Protein AF-A0A2G5IEW0-F1 (afdb_monomer_lite)

Secondary structure (DSSP, 8-state):
--SGGGSBHHHHHHHHHHHHHTT---------TTSPPPP---SS-TTTTTSBHHHHHHH-S------EE-SS-HHHHHHHHHHHSTT--EE-HHHH--HHHHHHHHHHHHHHHHHT----TT-S-----SS--TT-----

pLDDT: mean 81.23, std 11.0, range [36.91, 96.0]

Organism: Cercospora beticola (NCBI:txid122368)

InterPro domains:
  IPR027417 P-loop containing nucleoside triphosphate hydrolase [G3DSA:3.40.50.300] (1-70)
  IPR027417 P-loop containing nucleoside triphosphate hydrolase [G3DSA:3.40.50.300] (71-133)
  IPR027417 P-loop containing nucleoside triphosphate hydrolase [SSF52540] (3-101)
  IPR041679 DNA2/NAM7 helicase-like, C-terminal [PF13087] (53-106)
  IPR045055 DNA2/NAM7-like helicase [PTHR10887] (3-95)

Foldseek 3Di:
DEQCQQAWVVVVVPVVVVCVVDVNPDDDDYHDVLDDHHDDDDPDDPCPPPGGVVVVVVVDPDDDDDQEDADEAPVVVVVCCVPRVVVSHHYDPNRPDVPVQVVQLVVQVVVCVVVVHDDDSSDNDDDDDPDDDPPDDDDD

Radius of gyration: 22.96 Å; chains: 1; bounding box: 34×38×61 Å

Structure (mmCIF, N/CA/C/O backbone):
data_AF-A0A2G5IEW0-F1
#
_entry.id   AF-A0A2G5IEW0-F1
#
loop_
_atom_site.group_PDB
_atom_site.id
_atom_site.type_symbol
_atom_site.label_atom_id
_atom_site.label_alt_id
_atom_site.label_comp_id
_atom_site.label_asym_id
_atom_site.label_entity_id
_atom_site.label_seq_id
_atom_site.pdbx_PDB_ins_code
_atom_sit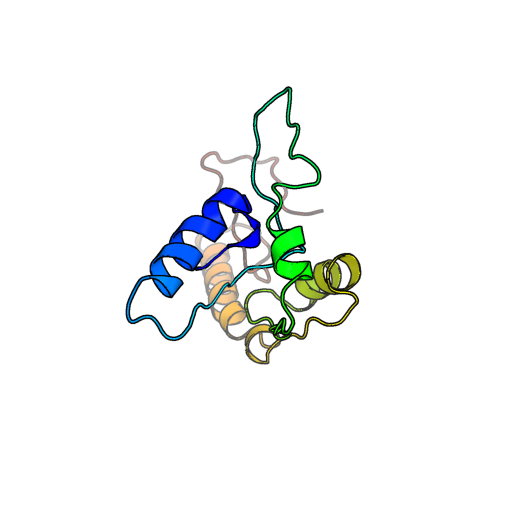e.Cartn_x
_atom_site.Cartn_y
_atom_site.Cartn_z
_atom_site.occupancy
_atom_site.B_iso_or_equiv
_atom_site.auth_seq_id
_atom_site.auth_comp_id
_atom_site.auth_asym_id
_atom_site.auth_atom_id
_atom_site.pdbx_PDB_model_num
ATOM 1 N N . MET A 1 1 ? 10.419 -8.709 -7.873 1.00 82.12 1 MET A N 1
ATOM 2 C CA . MET A 1 1 ? 10.863 -7.458 -7.218 1.00 82.12 1 MET A CA 1
ATOM 3 C C . MET A 1 1 ? 9.702 -6.938 -6.386 1.00 82.12 1 MET A C 1
ATOM 5 O O . MET A 1 1 ? 8.590 -6.976 -6.895 1.00 82.12 1 MET A O 1
ATOM 9 N N . ALA A 1 2 ? 9.928 -6.537 -5.133 1.00 84.50 2 ALA A N 1
ATOM 10 C CA . ALA A 1 2 ? 8.899 -5.994 -4.234 1.00 84.50 2 ALA A CA 1
ATOM 11 C C . ALA A 1 2 ? 9.138 -4.497 -3.992 1.00 84.50 2 ALA A C 1
ATOM 13 O O . ALA A 1 2 ? 10.262 -4.041 -4.184 1.00 84.50 2 ALA A O 1
ATOM 14 N N . GLU A 1 3 ? 8.093 -3.752 -3.621 1.00 86.19 3 GLU A N 1
ATOM 15 C CA . GLU A 1 3 ? 8.138 -2.290 -3.416 1.00 86.19 3 GLU A CA 1
ATOM 16 C C . GLU A 1 3 ? 8.720 -1.513 -4.610 1.00 86.19 3 GLU A C 1
ATOM 18 O O . GLU A 1 3 ? 9.414 -0.508 -4.472 1.00 86.19 3 GLU A O 1
ATOM 23 N N . SER A 1 4 ? 8.448 -1.987 -5.829 1.00 85.25 4 SER A N 1
ATOM 24 C CA . SER A 1 4 ? 9.114 -1.477 -7.033 1.00 85.25 4 SER A CA 1
ATOM 25 C C . SER A 1 4 ? 8.710 -0.039 -7.379 1.00 85.25 4 SER A C 1
ATOM 27 O O . SER A 1 4 ? 9.467 0.636 -8.065 1.00 85.25 4 SER A O 1
ATOM 29 N N . SER A 1 5 ? 7.572 0.463 -6.880 1.00 82.81 5 SER A N 1
ATOM 30 C CA . SER A 1 5 ? 7.166 1.872 -7.031 1.00 82.81 5 SER A CA 1
ATOM 31 C C . SER A 1 5 ? 8.133 2.855 -6.360 1.00 82.81 5 SER A C 1
ATOM 33 O O . SER A 1 5 ? 8.251 3.993 -6.803 1.00 82.81 5 SER A O 1
ATOM 35 N N . GLN A 1 6 ? 8.896 2.403 -5.361 1.00 86.88 6 GLN A N 1
ATOM 36 C CA . GLN A 1 6 ? 9.928 3.201 -4.693 1.00 86.88 6 GLN A CA 1
ATOM 37 C C . GLN A 1 6 ? 11.293 3.134 -5.404 1.00 86.88 6 GLN A C 1
ATOM 39 O O . GLN A 1 6 ? 12.279 3.700 -4.930 1.00 86.88 6 GLN A O 1
ATOM 44 N N . MET A 1 7 ? 11.393 2.430 -6.535 1.00 87.06 7 MET A N 1
ATOM 45 C CA . MET A 1 7 ? 12.623 2.324 -7.318 1.00 87.06 7 MET A CA 1
ATOM 46 C C . MET A 1 7 ? 12.624 3.320 -8.475 1.00 87.06 7 MET A C 1
ATOM 48 O O . MET A 1 7 ? 11.590 3.618 -9.062 1.00 87.06 7 MET A O 1
ATOM 52 N N . THR A 1 8 ? 13.801 3.814 -8.856 1.00 86.38 8 THR A N 1
ATOM 53 C CA . THR A 1 8 ? 13.932 4.493 -10.148 1.00 86.38 8 THR A CA 1
ATOM 54 C C . THR A 1 8 ? 13.830 3.468 -11.271 1.00 86.38 8 THR A C 1
ATOM 56 O O . THR A 1 8 ? 14.255 2.318 -11.123 1.00 86.38 8 THR A O 1
ATOM 59 N N . GLU A 1 9 ? 13.319 3.886 -12.425 1.00 84.88 9 GLU A N 1
ATOM 60 C CA . GLU A 1 9 ? 13.177 3.005 -13.582 1.00 84.88 9 GLU A CA 1
ATOM 61 C C . GLU A 1 9 ? 14.522 2.394 -13.999 1.00 84.88 9 GLU A C 1
ATOM 63 O O . GLU A 1 9 ? 14.619 1.188 -14.211 1.00 84.88 9 GLU A O 1
ATOM 68 N N . ALA A 1 10 ? 15.592 3.195 -14.009 1.00 83.00 10 ALA A N 1
ATOM 69 C CA . ALA A 1 10 ? 16.942 2.716 -14.307 1.00 83.00 10 ALA A CA 1
ATOM 70 C C . ALA A 1 10 ? 17.373 1.559 -13.386 1.00 83.00 10 ALA A C 1
ATOM 72 O O . ALA A 1 10 ? 18.028 0.614 -13.826 1.00 83.00 10 ALA A O 1
ATOM 73 N N . ARG A 1 11 ? 16.968 1.594 -12.109 1.00 85.38 11 ARG A N 1
ATOM 74 C CA . ARG A 1 11 ? 17.260 0.531 -11.140 1.00 85.38 11 ARG A CA 1
ATOM 75 C C . ARG A 1 11 ? 16.379 -0.702 -11.355 1.00 85.38 11 ARG A C 1
ATOM 77 O O . ARG A 1 11 ? 16.828 -1.812 -11.084 1.00 85.38 11 ARG A O 1
ATOM 84 N N . ALA A 1 12 ? 15.156 -0.521 -11.851 1.00 84.44 12 ALA A N 1
ATOM 85 C CA . ALA A 1 12 ? 14.255 -1.616 -12.201 1.00 84.44 12 ALA A CA 1
ATOM 86 C C . ALA A 1 12 ? 14.677 -2.352 -13.488 1.00 84.44 12 ALA A C 1
ATOM 88 O O . ALA A 1 12 ? 14.490 -3.561 -13.586 1.00 84.44 12 ALA A O 1
ATOM 89 N N . VAL A 1 13 ? 15.302 -1.653 -14.443 1.00 86.06 13 VAL A N 1
ATOM 90 C CA . VAL A 1 13 ? 15.752 -2.225 -15.727 1.00 86.06 13 VAL A CA 1
ATOM 91 C C . VAL A 1 13 ? 16.868 -3.257 -15.557 1.00 86.06 13 VAL A C 1
ATOM 93 O O . VAL A 1 13 ? 16.864 -4.268 -16.253 1.00 86.06 13 VAL A O 1
ATOM 96 N N . HIS A 1 14 ? 17.803 -3.056 -14.626 1.00 85.69 14 HIS A N 1
ATOM 97 C CA . HIS A 1 14 ? 18.945 -3.960 -14.445 1.00 85.69 14 HIS A CA 1
ATOM 98 C C . HIS A 1 14 ? 18.548 -5.449 -14.280 1.00 85.69 14 HIS A C 1
ATOM 100 O O . HIS A 1 14 ? 19.001 -6.274 -15.075 1.00 85.69 14 HIS A O 1
ATOM 106 N N . PRO A 1 15 ? 17.664 -5.827 -13.338 1.00 85.69 15 PRO A N 1
ATOM 107 C CA . PRO A 1 15 ? 17.207 -7.213 -13.218 1.00 85.69 15 PRO A CA 1
ATOM 108 C C . PRO A 1 15 ? 16.316 -7.685 -14.375 1.00 85.69 15 PRO A C 1
ATOM 110 O O . PRO A 1 15 ? 16.278 -8.883 -14.636 1.00 85.69 15 PRO A O 1
ATOM 113 N N . ILE A 1 16 ? 15.632 -6.786 -15.094 1.00 86.00 16 ILE A N 1
ATOM 114 C CA . ILE A 1 16 ? 14.869 -7.145 -16.304 1.00 86.00 16 ILE A CA 1
ATOM 115 C C . ILE A 1 16 ? 15.826 -7.574 -17.424 1.00 86.00 16 ILE A C 1
ATOM 117 O O . ILE A 1 16 ? 15.610 -8.603 -18.059 1.00 86.00 16 ILE A O 1
ATOM 121 N N . VAL A 1 17 ? 16.909 -6.821 -17.637 1.00 88.25 17 VAL A N 1
ATOM 122 C CA . VAL A 1 17 ? 17.937 -7.148 -18.638 1.00 88.25 17 VAL A CA 1
ATOM 123 C C . VAL A 1 17 ? 18.650 -8.449 -18.279 1.00 88.25 17 VAL A C 1
ATOM 125 O O . VAL A 1 17 ? 18.820 -9.305 -19.142 1.00 88.25 17 VAL A O 1
ATOM 128 N N . LEU A 1 18 ? 19.005 -8.643 -17.004 1.00 86.31 18 LEU A N 1
ATOM 129 C CA . LEU A 1 18 ? 19.586 -9.906 -16.540 1.00 86.31 18 LEU A CA 1
ATOM 130 C C . LEU A 1 18 ? 18.635 -11.090 -16.748 1.00 86.31 18 LEU A C 1
ATOM 132 O O . LEU A 1 18 ? 19.076 -12.170 -17.136 1.00 86.31 18 LEU A O 1
ATOM 136 N N . ALA A 1 19 ? 17.332 -10.901 -16.525 1.00 86.00 19 ALA A N 1
ATOM 137 C CA . ALA A 1 19 ? 16.344 -11.934 -16.808 1.00 86.00 19 ALA A CA 1
ATOM 138 C C . ALA A 1 19 ? 16.298 -12.276 -18.304 1.00 86.00 19 ALA A C 1
ATOM 140 O O . ALA A 1 19 ? 16.364 -13.449 -18.650 1.00 86.00 19 ALA A O 1
ATOM 141 N N . ALA A 1 20 ? 16.305 -11.269 -19.182 1.00 85.25 20 ALA A N 1
ATOM 142 C CA . ALA A 1 20 ? 16.318 -11.465 -20.633 1.00 85.25 20 ALA A CA 1
ATOM 143 C C . ALA A 1 20 ? 17.594 -12.157 -21.159 1.00 85.25 20 ALA A C 1
ATOM 145 O O . ALA A 1 20 ? 17.558 -12.803 -22.202 1.00 85.25 20 ALA A O 1
ATOM 146 N N . GLN A 1 21 ? 18.720 -12.017 -20.454 1.00 88.44 21 GLN A N 1
ATOM 147 C CA . GLN A 1 21 ? 20.005 -12.637 -20.805 1.00 88.44 21 GLN A CA 1
ATOM 148 C C . GLN A 1 21 ? 20.226 -14.014 -20.154 1.00 88.44 21 GLN A C 1
ATOM 150 O O . GLN A 1 21 ? 21.211 -14.686 -20.457 1.00 88.44 21 GLN A O 1
ATOM 155 N N . SER A 1 22 ? 19.346 -14.440 -19.248 1.00 82.75 22 SER A N 1
ATOM 156 C CA . SER A 1 22 ? 19.450 -15.706 -18.515 1.00 82.75 22 SER A CA 1
ATOM 157 C C . SER A 1 22 ? 18.304 -16.657 -18.880 1.00 82.75 22 SER A C 1
ATOM 159 O O . SER A 1 22 ? 17.476 -16.358 -19.732 1.00 82.75 22 SER A O 1
ATOM 161 N N . ARG A 1 23 ? 18.237 -17.832 -18.238 1.00 83.50 23 ARG A N 1
ATOM 162 C CA . ARG A 1 23 ? 17.116 -18.786 -18.383 1.00 83.50 23 ARG A CA 1
ATOM 163 C C . ARG A 1 23 ? 15.882 -18.394 -17.548 1.00 83.50 23 ARG A C 1
ATOM 165 O O . ARG A 1 23 ? 15.152 -19.267 -17.087 1.00 83.50 23 ARG A O 1
ATOM 172 N N . LEU A 1 24 ? 15.693 -17.108 -17.249 1.00 83.94 24 LEU A N 1
ATOM 173 C CA . LEU A 1 24 ? 14.539 -16.639 -16.484 1.00 83.94 24 LEU A CA 1
ATOM 174 C C . LEU A 1 24 ? 13.375 -16.347 -17.430 1.00 83.94 24 LEU A C 1
ATOM 176 O O . LEU A 1 24 ? 13.363 -15.338 -18.124 1.00 83.94 24 LEU A O 1
ATOM 180 N N . ASP A 1 25 ? 12.354 -17.198 -17.390 1.00 83.31 25 ASP A N 1
ATOM 181 C CA . ASP A 1 25 ? 11.209 -17.083 -18.301 1.00 83.31 25 ASP A CA 1
ATOM 182 C C . ASP A 1 25 ? 10.195 -16.006 -17.881 1.00 83.31 25 ASP A C 1
ATOM 184 O O . ASP A 1 25 ? 9.322 -15.621 -18.661 1.00 83.31 25 ASP A O 1
ATOM 188 N N . ARG A 1 26 ? 10.234 -15.557 -16.617 1.00 84.62 26 ARG A N 1
ATOM 189 C CA . ARG A 1 26 ? 9.218 -14.664 -16.038 1.00 84.62 26 ARG A CA 1
ATOM 190 C C . ARG A 1 26 ? 9.811 -13.663 -15.052 1.00 84.62 26 ARG A C 1
ATOM 192 O O . ARG A 1 26 ? 10.569 -14.030 -14.158 1.00 84.62 26 ARG A O 1
ATOM 199 N N . VAL A 1 27 ? 9.368 -12.410 -15.160 1.00 85.00 27 VAL A N 1
ATOM 200 C CA . VAL A 1 27 ? 9.690 -11.323 -14.224 1.00 85.00 27 VAL A CA 1
ATOM 201 C C . VAL A 1 27 ? 8.403 -10.814 -13.587 1.00 85.00 27 VAL A C 1
ATOM 203 O O . VAL A 1 27 ? 7.459 -10.454 -14.287 1.00 85.00 27 VAL A O 1
ATOM 206 N N . LEU A 1 28 ? 8.374 -10.768 -12.253 1.00 87.56 28 LEU A N 1
ATOM 207 C CA . LEU A 1 28 ? 7.272 -10.186 -11.490 1.00 87.56 28 LEU A CA 1
ATOM 208 C C . LEU A 1 28 ? 7.722 -8.886 -10.820 1.00 87.56 28 LEU A C 1
ATOM 210 O O . LEU A 1 28 ? 8.669 -8.873 -10.023 1.00 87.56 28 LEU A O 1
ATOM 214 N N . ILE A 1 29 ? 7.010 -7.807 -11.127 1.00 87.50 29 ILE A N 1
ATOM 215 C CA . ILE A 1 29 ? 7.189 -6.479 -10.543 1.00 87.50 29 ILE A CA 1
ATOM 216 C C . ILE A 1 29 ? 5.997 -6.231 -9.623 1.00 87.50 29 ILE A C 1
ATOM 218 O O . ILE A 1 29 ? 4.856 -6.210 -10.076 1.00 87.50 29 ILE A O 1
ATOM 222 N N . ILE A 1 30 ? 6.268 -6.078 -8.330 1.00 90.38 30 ILE A N 1
ATOM 223 C CA . ILE A 1 30 ? 5.263 -5.839 -7.296 1.00 90.38 30 ILE A CA 1
ATOM 224 C C . ILE A 1 30 ? 5.529 -4.458 -6.711 1.00 90.38 30 ILE A C 1
ATOM 226 O O . ILE A 1 30 ? 6.661 -4.143 -6.337 1.00 90.38 30 ILE A O 1
ATOM 230 N N . GLY A 1 31 ? 4.488 -3.644 -6.626 1.00 89.25 31 GLY A N 1
ATOM 231 C CA . GLY A 1 31 ? 4.523 -2.319 -6.028 1.00 89.25 31 GLY A CA 1
ATOM 232 C C . GLY A 1 31 ? 3.175 -1.635 -6.182 1.00 89.25 31 GLY A C 1
ATOM 233 O O . GLY A 1 31 ? 2.271 -2.161 -6.836 1.00 89.25 31 GLY A O 1
ATOM 234 N N . ASP A 1 32 ? 3.068 -0.452 -5.597 1.00 90.31 32 ASP A N 1
ATOM 235 C CA . ASP A 1 32 ? 1.869 0.368 -5.665 1.00 90.31 32 ASP A CA 1
ATOM 236 C C . ASP A 1 32 ? 2.216 1.758 -6.219 1.00 90.31 32 ASP A C 1
ATOM 238 O O . ASP A 1 32 ? 2.861 2.546 -5.521 1.00 90.31 32 ASP A O 1
ATOM 242 N N . PRO A 1 33 ? 1.804 2.082 -7.460 1.00 84.75 33 PRO A N 1
ATOM 243 C CA . PRO A 1 33 ? 2.037 3.393 -8.067 1.00 84.75 33 PRO A CA 1
ATOM 244 C C . PRO A 1 33 ? 1.387 4.556 -7.311 1.00 84.75 33 PRO A C 1
ATOM 246 O O . PRO A 1 33 ? 1.681 5.709 -7.606 1.00 84.75 33 PRO A O 1
ATOM 249 N N . LYS A 1 34 ? 0.444 4.278 -6.402 1.00 86.69 34 LYS A N 1
ATOM 250 C CA . LYS A 1 34 ? -0.233 5.290 -5.586 1.00 86.69 34 LYS A CA 1
ATOM 251 C C . LYS A 1 34 ? 0.485 5.582 -4.264 1.00 86.69 34 LYS A C 1
ATOM 253 O O . LYS A 1 34 ? 0.066 6.493 -3.553 1.00 86.69 34 LYS A O 1
ATOM 258 N N . GLN A 1 35 ? 1.532 4.825 -3.929 1.00 87.44 35 GLN A N 1
ATOM 259 C CA . GLN A 1 35 ? 2.353 5.031 -2.733 1.00 87.44 35 GLN A CA 1
ATOM 260 C C . GLN A 1 35 ? 3.577 5.909 -3.026 1.00 87.44 35 GLN A C 1
ATOM 262 O O . GLN A 1 35 ? 3.636 6.596 -4.045 1.00 87.44 35 GLN A O 1
ATOM 267 N N . LEU A 1 36 ? 4.530 5.946 -2.090 1.00 85.69 36 LEU A N 1
ATOM 268 C CA . LEU A 1 36 ? 5.718 6.784 -2.192 1.00 85.69 36 LEU A CA 1
ATOM 269 C C . LEU A 1 36 ? 6.502 6.474 -3.480 1.00 85.69 36 LEU A C 1
ATOM 271 O O . LEU A 1 36 ? 6.813 5.306 -3.732 1.00 85.69 36 LEU A O 1
ATOM 275 N N . PRO A 1 37 ? 6.853 7.502 -4.271 1.00 81.31 37 PRO A N 1
ATOM 276 C CA . PRO A 1 37 ? 7.740 7.335 -5.410 1.00 81.31 37 PRO A CA 1
ATOM 277 C C . PRO A 1 37 ? 9.190 7.173 -4.941 1.00 81.31 37 PRO A C 1
ATOM 279 O O . PRO A 1 37 ? 9.530 7.384 -3.773 1.00 81.31 37 PRO A O 1
ATOM 282 N N . ALA A 1 38 ? 10.079 6.856 -5.879 1.00 82.44 38 ALA A N 1
ATOM 283 C CA . ALA A 1 38 ? 11.510 6.810 -5.613 1.00 82.44 38 ALA A CA 1
ATOM 284 C C . ALA A 1 38 ? 12.056 8.147 -5.085 1.00 82.44 38 ALA A C 1
ATOM 286 O O . ALA A 1 38 ? 11.830 9.209 -5.671 1.00 82.44 38 ALA A O 1
ATOM 287 N N . ALA A 1 39 ? 12.844 8.087 -4.010 1.00 82.31 39 ALA A N 1
ATOM 288 C CA . ALA A 1 39 ? 13.542 9.251 -3.481 1.00 82.31 39 ALA A CA 1
ATOM 289 C C . ALA A 1 39 ? 14.714 9.637 -4.403 1.00 82.31 39 ALA A C 1
ATOM 291 O O . ALA A 1 39 ? 15.663 8.869 -4.573 1.00 82.31 39 ALA A O 1
ATOM 292 N N . ILE A 1 40 ? 14.659 10.833 -4.997 1.00 75.31 40 ILE A N 1
ATOM 293 C CA . ILE A 1 40 ? 15.711 11.365 -5.873 1.00 75.31 40 ILE A CA 1
ATOM 294 C C . ILE A 1 40 ? 16.214 12.688 -5.292 1.00 75.31 40 ILE A C 1
ATOM 296 O O . ILE A 1 40 ? 15.481 13.670 -5.253 1.00 75.31 40 ILE A O 1
ATOM 300 N N . PHE A 1 41 ? 17.479 12.723 -4.870 1.00 77.44 41 PHE A N 1
ATOM 301 C CA . PHE A 1 41 ? 18.077 13.865 -4.158 1.00 77.44 41 PHE A CA 1
ATOM 302 C C . PHE A 1 41 ? 18.879 14.831 -5.056 1.00 77.44 41 PHE A C 1
ATOM 304 O O . PHE A 1 41 ? 19.596 15.692 -4.557 1.00 77.44 41 PHE A O 1
ATOM 311 N N . SER A 1 42 ? 18.796 14.698 -6.385 1.00 74.94 42 SER A N 1
ATOM 312 C CA . SER A 1 42 ? 19.552 15.548 -7.320 1.00 74.94 42 SER A CA 1
ATOM 313 C C . SER A 1 42 ? 18.827 16.863 -7.632 1.00 74.94 42 SER A C 1
ATOM 315 O O . SER A 1 42 ? 17.686 16.847 -8.090 1.00 74.94 42 SER A O 1
ATOM 317 N N . LEU A 1 43 ? 19.530 17.993 -7.471 1.00 66.94 43 LEU A N 1
ATOM 318 C CA . LEU A 1 43 ? 19.049 19.354 -7.775 1.00 66.94 43 LEU A CA 1
ATOM 319 C C . LEU A 1 43 ? 18.827 19.607 -9.277 1.00 66.94 43 LEU A C 1
ATOM 321 O O . LEU A 1 43 ? 17.993 20.424 -9.656 1.00 66.94 43 LEU A O 1
ATOM 325 N N . ARG A 1 44 ? 19.566 18.905 -10.144 1.00 66.50 44 ARG A N 1
ATOM 326 C CA . ARG A 1 44 ? 19.363 18.892 -11.600 1.00 66.50 44 ARG A CA 1
ATOM 327 C C . ARG A 1 44 ? 18.942 17.493 -11.997 1.00 66.50 44 ARG A C 1
ATOM 329 O O . ARG A 1 44 ? 19.771 16.653 -12.344 1.00 66.50 44 ARG A O 1
ATOM 336 N N . ASN A 1 45 ? 17.648 17.230 -11.915 1.00 62.03 45 ASN A N 1
ATOM 337 C CA . ASN A 1 45 ? 17.115 15.961 -12.364 1.00 62.03 45 ASN A CA 1
ATOM 338 C C . ASN A 1 45 ? 16.474 16.125 -13.747 1.00 62.03 45 ASN A C 1
ATOM 340 O O . ASN A 1 45 ? 15.303 16.453 -13.881 1.00 62.03 45 ASN A O 1
ATOM 344 N N . ILE A 1 46 ? 17.271 15.862 -14.783 1.00 58.28 46 ILE A N 1
ATOM 345 C CA . ILE A 1 46 ? 16.829 15.777 -16.188 1.00 58.28 46 ILE A CA 1
ATOM 346 C C . ILE A 1 46 ? 15.834 14.620 -16.417 1.00 58.28 46 ILE A C 1
ATOM 348 O O . ILE A 1 46 ? 15.216 14.528 -17.473 1.00 58.28 46 ILE A O 1
ATOM 352 N N . PHE A 1 47 ? 15.666 13.745 -15.421 1.00 55.91 47 PHE A N 1
ATOM 353 C CA . PHE A 1 47 ? 14.822 12.556 -15.453 1.00 55.91 47 PHE A CA 1
ATOM 354 C C . PHE A 1 47 ? 13.614 12.645 -14.504 1.00 55.91 47 PHE A C 1
ATOM 356 O O . PHE A 1 47 ? 13.015 11.612 -14.214 1.00 55.91 47 PHE A O 1
ATOM 363 N N . THR A 1 48 ? 13.216 13.827 -14.008 1.00 60.53 48 THR A N 1
ATOM 364 C CA . THR A 1 48 ? 12.002 13.960 -13.163 1.00 60.53 48 THR A CA 1
ATOM 365 C C . THR A 1 48 ? 10.743 13.407 -13.832 1.00 60.53 48 THR A C 1
ATOM 367 O O . THR A 1 48 ? 9.866 12.883 -13.144 1.00 60.53 48 THR A O 1
ATOM 370 N N . GLU A 1 49 ? 10.683 13.487 -15.160 1.00 56.81 49 GLU A N 1
ATOM 371 C CA . GLU A 1 49 ? 9.603 12.946 -15.991 1.00 56.81 49 GLU A CA 1
ATOM 372 C C . GLU A 1 49 ? 9.906 11.516 -16.497 1.00 56.81 49 GLU A C 1
ATOM 374 O O . GLU A 1 49 ? 8.994 10.715 -16.676 1.00 56.81 49 GLU A O 1
ATOM 379 N N . TYR A 1 50 ? 11.186 11.159 -16.683 1.00 57.47 50 TYR A N 1
ATOM 380 C CA . TYR A 1 50 ? 11.607 9.962 -17.439 1.00 57.47 50 TYR A CA 1
ATOM 381 C C . TYR A 1 50 ? 12.263 8.839 -16.615 1.00 57.47 50 TYR A C 1
ATOM 383 O O . TYR A 1 50 ? 12.513 7.770 -17.160 1.00 57.47 50 TYR A O 1
ATOM 391 N N . GLY A 1 51 ? 12.564 9.057 -15.330 1.00 62.47 51 GLY A N 1
ATOM 392 C CA . GLY A 1 51 ? 13.251 8.092 -14.451 1.00 62.47 51 GLY A CA 1
ATOM 393 C C . GLY A 1 51 ? 12.349 7.405 -13.421 1.00 62.47 51 GLY A C 1
ATOM 394 O O . GLY A 1 51 ? 12.844 6.712 -12.528 1.00 62.47 51 GLY A O 1
ATOM 395 N N . LYS A 1 52 ? 11.041 7.636 -13.519 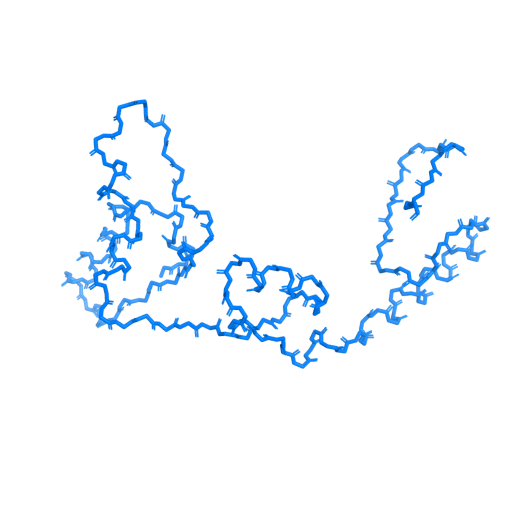1.00 73.38 52 LYS A N 1
ATOM 396 C CA . LYS A 1 52 ? 10.003 7.168 -12.599 1.00 73.38 52 LYS A CA 1
ATOM 397 C C . LYS A 1 52 ? 9.518 5.772 -12.982 1.00 73.38 52 LYS A C 1
ATOM 399 O O . LYS A 1 52 ? 9.238 5.514 -14.153 1.00 73.38 52 LYS A O 1
ATOM 404 N N . MET A 1 53 ? 9.382 4.882 -12.000 1.00 79.69 53 MET A N 1
ATOM 405 C CA . MET A 1 53 ? 8.858 3.529 -12.220 1.00 79.69 53 MET A CA 1
ATOM 406 C C . MET A 1 53 ? 7.456 3.551 -12.842 1.00 79.69 53 MET A C 1
ATOM 408 O O . MET A 1 53 ? 7.084 2.672 -13.613 1.00 79.69 53 MET A O 1
ATOM 412 N N . GLU A 1 54 ? 6.688 4.589 -12.547 1.00 78.44 54 GLU A N 1
ATOM 413 C CA . GLU A 1 54 ? 5.345 4.852 -13.038 1.00 78.44 54 GLU A CA 1
ATOM 414 C C . GLU A 1 54 ? 5.280 4.860 -14.571 1.00 78.44 54 GLU A C 1
ATOM 416 O O . GLU A 1 54 ? 4.290 4.394 -15.137 1.00 78.44 54 GLU A O 1
ATOM 421 N N . ARG A 1 55 ? 6.347 5.302 -15.257 1.00 81.81 55 ARG A N 1
ATOM 422 C CA . ARG A 1 55 ? 6.438 5.238 -16.723 1.00 81.81 55 ARG A CA 1
ATOM 423 C C . ARG A 1 55 ? 6.512 3.795 -17.211 1.00 81.81 55 ARG A C 1
ATOM 425 O O . ARG A 1 55 ? 5.755 3.416 -18.102 1.00 81.81 55 ARG A O 1
ATOM 432 N N . LEU A 1 56 ? 7.385 2.988 -16.607 1.00 80.56 56 LEU A N 1
ATOM 433 C CA . LEU A 1 56 ? 7.509 1.567 -16.928 1.00 80.56 56 LEU A CA 1
ATOM 434 C C . LEU A 1 56 ? 6.198 0.830 -16.636 1.00 80.56 56 LEU A C 1
ATOM 436 O O . LEU A 1 56 ? 5.735 0.062 -17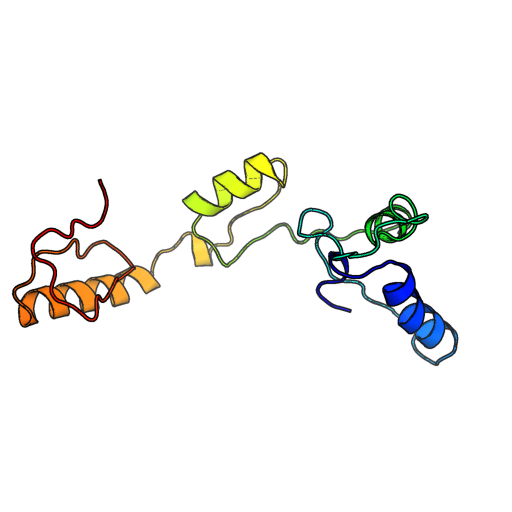.469 1.00 80.56 56 LEU A O 1
ATOM 440 N N . ILE A 1 57 ? 5.557 1.115 -15.500 1.00 80.19 57 ILE A N 1
ATOM 441 C CA . ILE A 1 57 ? 4.258 0.536 -15.129 1.00 80.19 57 ILE A CA 1
ATOM 442 C C . ILE A 1 57 ? 3.173 0.920 -16.144 1.00 80.19 57 ILE A C 1
ATOM 444 O O . ILE A 1 57 ? 2.384 0.064 -16.532 1.00 80.19 57 ILE A O 1
ATOM 448 N N . SER A 1 58 ? 3.163 2.169 -16.618 1.00 79.44 58 SER A N 1
ATOM 449 C CA . SER A 1 58 ? 2.221 2.636 -17.647 1.00 79.4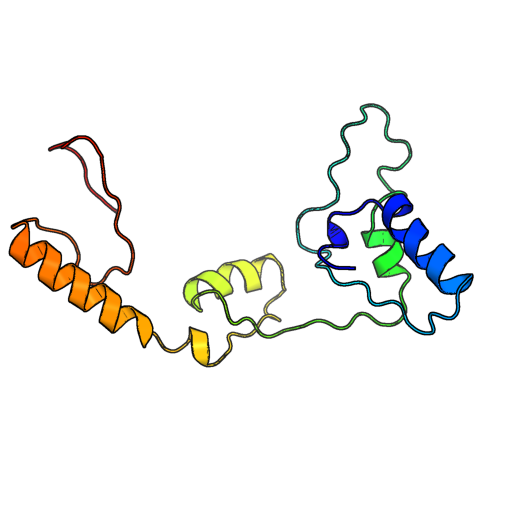4 58 SER A CA 1
ATOM 450 C C . SER A 1 58 ? 2.456 1.979 -19.013 1.00 79.44 58 SER A C 1
ATOM 452 O O . SER A 1 58 ? 1.524 1.864 -19.802 1.00 79.44 58 SER A O 1
ATOM 454 N N . ALA A 1 59 ? 3.685 1.535 -19.296 1.00 81.19 59 ALA A N 1
ATOM 455 C CA . ALA A 1 59 ? 4.034 0.811 -20.517 1.00 81.19 59 ALA A CA 1
ATOM 456 C C . ALA A 1 59 ? 3.726 -0.700 -20.446 1.00 81.19 59 ALA A C 1
ATOM 458 O O . ALA A 1 59 ? 3.746 -1.381 -21.472 1.00 81.19 59 ALA A O 1
ATOM 459 N N . VAL A 1 60 ? 3.449 -1.251 -19.259 1.00 76.88 60 VAL A N 1
ATOM 460 C CA . VAL A 1 60 ? 3.141 -2.677 -19.086 1.00 76.88 60 VAL A CA 1
ATOM 461 C C . VAL A 1 60 ? 1.689 -2.964 -19.481 1.00 76.88 60 VAL A C 1
ATOM 463 O O . VAL A 1 60 ? 0.747 -2.404 -18.931 1.00 76.88 60 VAL A O 1
ATOM 466 N N . LEU A 1 61 ? 1.506 -3.926 -20.391 1.00 62.72 61 LEU A N 1
ATOM 467 C CA . LEU A 1 61 ? 0.203 -4.342 -20.936 1.00 62.72 61 LEU A CA 1
ATOM 468 C C . LEU A 1 61 ? -0.775 -4.925 -19.900 1.00 62.72 61 LEU A C 1
ATOM 470 O O . LEU A 1 61 ? -1.981 -4.939 -20.139 1.00 62.72 61 LEU A O 1
ATOM 474 N N . ARG A 1 62 ? -0.281 -5.451 -18.771 1.00 81.25 62 ARG A N 1
ATOM 475 C CA . ARG A 1 62 ? -1.116 -6.124 -17.766 1.00 81.25 62 ARG A CA 1
ATOM 476 C C . ARG A 1 62 ? -0.702 -5.772 -16.340 1.00 81.25 62 ARG A C 1
ATOM 478 O O . ARG A 1 62 ? 0.215 -6.372 -15.786 1.00 81.25 62 ARG A O 1
ATOM 485 N N . LEU A 1 63 ? -1.447 -4.857 -15.728 1.00 84.75 63 LEU A N 1
ATOM 486 C CA . LEU A 1 63 ? -1.398 -4.580 -14.294 1.00 84.75 63 LEU A CA 1
ATOM 487 C C . LEU A 1 63 ? -2.463 -5.420 -13.574 1.00 84.75 63 LEU A C 1
ATOM 489 O O . LEU A 1 63 ? -3.636 -5.388 -13.943 1.00 84.75 63 LEU A O 1
ATOM 493 N N . ILE A 1 64 ? -2.062 -6.170 -12.548 1.00 90.69 64 ILE A N 1
ATOM 494 C CA . ILE A 1 64 ? -2.986 -6.908 -11.677 1.00 90.69 64 ILE A CA 1
ATOM 495 C C . ILE A 1 64 ? -3.066 -6.162 -10.348 1.00 90.69 64 ILE A C 1
ATOM 497 O O . ILE A 1 64 ? -2.060 -6.020 -9.658 1.00 90.69 64 ILE A O 1
ATOM 501 N N . THR A 1 65 ? -4.259 -5.695 -9.985 1.00 90.75 65 THR A N 1
ATOM 502 C CA . THR A 1 65 ? -4.496 -5.006 -8.711 1.00 90.75 65 THR A CA 1
ATOM 503 C C . THR A 1 65 ? -5.046 -5.979 -7.674 1.00 90.75 65 THR A C 1
ATOM 505 O O . THR A 1 65 ? -6.054 -6.644 -7.913 1.00 90.75 65 THR A O 1
ATOM 508 N N . LEU A 1 66 ? -4.412 -6.030 -6.502 1.00 94.38 66 LEU A N 1
ATOM 509 C CA . LEU A 1 66 ? -4.945 -6.722 -5.331 1.00 94.38 66 LEU A CA 1
ATOM 510 C C . LEU A 1 66 ? -5.911 -5.777 -4.612 1.00 94.38 66 LEU A C 1
ATOM 512 O O . LEU A 1 66 ? -5.496 -4.777 -4.037 1.00 94.38 66 LEU A O 1
ATOM 516 N N . ALA A 1 67 ? -7.208 -6.062 -4.705 1.00 94.75 67 ALA A N 1
ATOM 517 C CA . ALA A 1 67 ? -8.260 -5.154 -4.249 1.00 94.75 67 ALA A CA 1
ATOM 518 C C . ALA A 1 67 ? -8.782 -5.460 -2.835 1.00 94.75 67 ALA A C 1
ATOM 520 O O . ALA A 1 67 ? -9.720 -4.809 -2.394 1.00 94.75 67 ALA A O 1
ATOM 521 N N . GLU A 1 68 ? -8.234 -6.452 -2.131 1.00 95.75 68 GLU A N 1
ATOM 522 C CA . GLU A 1 68 ? -8.665 -6.822 -0.777 1.00 95.75 68 GLU A CA 1
ATOM 523 C C . GLU A 1 68 ? -7.551 -6.559 0.242 1.00 95.75 68 GLU A C 1
ATOM 525 O O . GLU A 1 68 ? -6.406 -6.954 0.024 1.00 95.75 68 GLU A O 1
ATOM 530 N N . GLN A 1 69 ? -7.884 -5.875 1.339 1.00 94.06 69 GLN A N 1
ATOM 531 C CA . GLN A 1 69 ? -6.963 -5.532 2.419 1.00 94.06 69 GLN A CA 1
ATOM 532 C C . GLN A 1 69 ? -7.293 -6.323 3.690 1.00 94.06 69 GLN A C 1
ATOM 534 O O . GLN A 1 69 ? -8.460 -6.499 4.045 1.00 94.06 69 GLN A O 1
ATOM 539 N N . TYR A 1 70 ? -6.243 -6.758 4.388 1.00 93.56 70 TYR A N 1
ATOM 540 C CA . TYR A 1 70 ? -6.327 -7.597 5.590 1.00 93.56 70 TYR A CA 1
ATOM 541 C C . TYR A 1 70 ? -5.577 -7.009 6.791 1.00 93.56 70 TYR A C 1
ATOM 543 O O . TYR A 1 70 ? -5.296 -7.723 7.750 1.00 93.56 70 TYR A O 1
ATOM 551 N N . ARG A 1 71 ? -5.193 -5.728 6.739 1.00 91.75 71 ARG A N 1
ATOM 552 C CA . ARG A 1 71 ? -4.340 -5.112 7.766 1.00 91.75 71 ARG A CA 1
ATOM 553 C C . ARG A 1 71 ? -5.098 -4.158 8.677 1.00 91.75 71 ARG A C 1
ATOM 555 O O . ARG A 1 71 ? -4.877 -4.161 9.881 1.00 91.75 71 ARG A O 1
ATOM 562 N N . MET A 1 72 ? -5.908 -3.281 8.099 1.00 90.75 72 MET A N 1
ATOM 563 C CA . MET A 1 72 ? -6.451 -2.105 8.780 1.00 90.75 72 MET A CA 1
ATOM 564 C C . MET A 1 72 ? -7.954 -2.256 9.030 1.00 90.75 72 MET A C 1
ATOM 566 O O . MET A 1 72 ? -8.662 -2.880 8.246 1.00 90.75 72 MET A O 1
ATOM 570 N N . HIS A 1 73 ? -8.452 -1.674 10.122 1.00 89.31 73 HIS A N 1
ATOM 571 C CA . HIS A 1 73 ? -9.884 -1.673 10.430 1.00 89.31 73 HIS A CA 1
ATOM 572 C C . HIS A 1 73 ? -10.678 -0.908 9.344 1.00 89.31 73 HIS A C 1
ATOM 574 O O . HIS A 1 73 ? -10.174 0.117 8.868 1.00 89.31 73 HIS A O 1
ATOM 580 N N . PRO A 1 74 ? -11.920 -1.321 9.005 1.00 91.56 74 PRO A N 1
ATOM 581 C CA . PRO A 1 74 ? -12.758 -0.674 7.986 1.00 91.56 74 PRO A CA 1
ATOM 582 C C . PRO A 1 74 ? -12.901 0.849 8.117 1.00 91.56 74 PRO A C 1
ATOM 584 O O . PRO A 1 74 ? -12.979 1.577 7.132 1.00 91.56 74 PRO A O 1
ATOM 587 N N . SER A 1 75 ? -12.895 1.367 9.348 1.00 90.69 75 SER A N 1
ATOM 588 C CA . SER A 1 75 ? -12.969 2.815 9.594 1.00 90.69 75 SER A CA 1
ATOM 589 C C . SER A 1 75 ? -11.714 3.581 9.162 1.00 90.69 75 SER A C 1
ATOM 591 O O . SER A 1 75 ? -11.809 4.761 8.854 1.00 90.69 75 SER A O 1
ATOM 593 N N . ILE A 1 76 ? -10.542 2.939 9.167 1.00 92.44 76 ILE A N 1
ATOM 594 C CA . ILE A 1 76 ? -9.291 3.538 8.686 1.00 92.44 76 ILE A CA 1
ATOM 595 C C . ILE A 1 76 ? -9.195 3.326 7.172 1.00 92.44 76 ILE A C 1
ATOM 597 O O . ILE A 1 76 ? -8.789 4.231 6.442 1.00 92.44 76 ILE A O 1
ATOM 601 N N . SER A 1 77 ? -9.568 2.132 6.686 1.00 94.81 77 SER A N 1
ATOM 602 C CA . SER A 1 77 ? -9.467 1.804 5.261 1.00 94.81 77 SER A CA 1
ATOM 603 C C . SER A 1 77 ? -10.394 2.671 4.427 1.00 94.81 77 SER A C 1
ATOM 605 O O . SER A 1 77 ? -9.996 3.068 3.338 1.00 94.81 77 SER A O 1
ATOM 607 N N . SER A 1 78 ? -11.570 3.037 4.945 1.00 95.25 78 SER A N 1
ATOM 608 C CA . SER A 1 78 ? -12.538 3.888 4.251 1.00 95.25 78 SER A CA 1
ATOM 609 C C . SER A 1 78 ? -11.931 5.214 3.781 1.00 95.25 78 SER A C 1
ATOM 611 O O . SER A 1 78 ? -12.119 5.582 2.623 1.00 95.25 78 SER A O 1
ATOM 613 N N . ILE A 1 79 ? -11.134 5.874 4.629 1.00 96.00 79 ILE A N 1
ATOM 614 C CA . ILE A 1 79 ? -10.492 7.167 4.341 1.00 96.00 79 ILE A CA 1
ATOM 615 C C . ILE A 1 79 ? -9.459 7.018 3.220 1.00 96.00 79 ILE A C 1
ATOM 61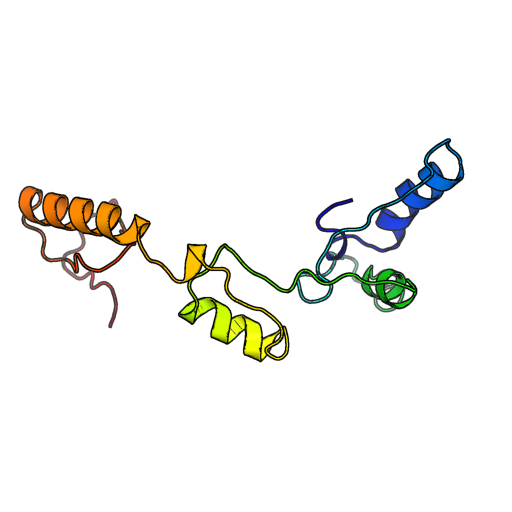7 O O . ILE A 1 79 ? -9.437 7.788 2.257 1.00 96.00 79 ILE A O 1
ATOM 621 N N . ILE A 1 80 ? -8.590 6.010 3.326 1.00 94.62 80 ILE A N 1
ATOM 622 C CA . ILE A 1 80 ? -7.550 5.757 2.322 1.00 94.62 80 ILE A CA 1
ATOM 623 C C . ILE A 1 80 ? -8.185 5.309 1.002 1.00 94.62 80 ILE A C 1
ATOM 625 O O . ILE A 1 80 ? -7.780 5.745 -0.075 1.00 94.62 80 ILE A O 1
ATOM 629 N N . ASN A 1 81 ? -9.216 4.472 1.073 1.00 95.62 81 ASN A N 1
ATOM 630 C CA . ASN A 1 81 ? -9.918 3.949 -0.085 1.00 95.62 81 ASN A CA 1
ATOM 631 C C . ASN A 1 81 ? -10.613 5.054 -0.885 1.00 95.62 81 ASN A C 1
ATOM 633 O O . ASN A 1 81 ? -10.488 5.086 -2.109 1.00 95.62 81 ASN A O 1
ATOM 637 N N . SER A 1 82 ? -11.300 5.983 -0.214 1.00 95.88 82 SER A N 1
ATOM 638 C CA . SER A 1 82 ? -11.945 7.114 -0.886 1.00 95.88 82 SER A CA 1
ATOM 639 C C . SER A 1 82 ? -10.930 8.081 -1.494 1.00 95.88 82 SER A C 1
ATOM 641 O O . SER A 1 82 ? -11.171 8.612 -2.572 1.00 95.88 82 SER A O 1
ATOM 643 N N . THR A 1 83 ? -9.797 8.295 -0.821 1.00 94.81 83 THR A N 1
ATOM 644 C CA . THR A 1 83 ? -8.824 9.330 -1.202 1.00 94.81 83 THR A CA 1
ATOM 645 C C . THR A 1 83 ? -7.834 8.855 -2.269 1.00 94.81 83 THR A C 1
ATOM 647 O O . THR A 1 83 ? -7.455 9.626 -3.145 1.00 94.81 83 THR A O 1
ATOM 650 N N . ILE A 1 84 ? -7.402 7.592 -2.207 1.00 94.00 84 ILE A N 1
ATOM 651 C CA . ILE A 1 84 ? -6.289 7.068 -3.018 1.00 94.00 84 ILE A CA 1
ATOM 652 C C . ILE A 1 84 ? -6.761 6.031 -4.047 1.00 94.00 84 ILE A C 1
ATOM 654 O O . ILE A 1 84 ? -6.278 6.015 -5.184 1.00 94.00 84 ILE A O 1
ATOM 658 N N . TYR A 1 85 ? -7.713 5.172 -3.667 1.00 94.56 85 TYR A N 1
ATOM 659 C CA . TYR A 1 85 ? -8.097 3.989 -4.450 1.00 94.56 85 TYR A CA 1
ATOM 660 C C . TYR A 1 85 ? -9.489 4.076 -5.096 1.00 94.56 85 TYR A C 1
ATOM 662 O O . TYR A 1 85 ? -9.961 3.088 -5.660 1.00 94.56 85 TYR A O 1
ATOM 670 N N . ASN A 1 86 ? -10.140 5.245 -5.073 1.00 94.25 86 ASN A N 1
ATOM 671 C CA . ASN A 1 86 ? -11.452 5.502 -5.684 1.00 94.25 86 ASN A CA 1
ATOM 672 C C . ASN A 1 86 ? -12.535 4.484 -5.275 1.00 94.25 86 ASN A C 1
ATOM 674 O O . ASN A 1 86 ? -13.321 4.037 -6.112 1.00 94.25 86 ASN A O 1
ATOM 678 N N . GLY A 1 87 ? -12.538 4.055 -4.012 1.00 94.69 87 GLY A N 1
ATOM 679 C CA . GLY A 1 87 ? -13.519 3.094 -3.498 1.00 94.69 87 GLY A CA 1
ATOM 680 C C . GLY A 1 87 ? -13.296 1.640 -3.937 1.00 94.69 87 GLY A C 1
ATOM 681 O O . GLY A 1 87 ? -14.135 0.789 -3.650 1.00 94.69 87 GLY A O 1
ATOM 682 N N . LYS A 1 88 ? -12.195 1.326 -4.634 1.00 95.00 88 LYS A N 1
ATOM 683 C CA . LYS A 1 88 ? -11.927 -0.020 -5.175 1.00 95.00 88 LYS A CA 1
ATOM 684 C C . LYS A 1 88 ? -11.320 -0.994 -4.162 1.00 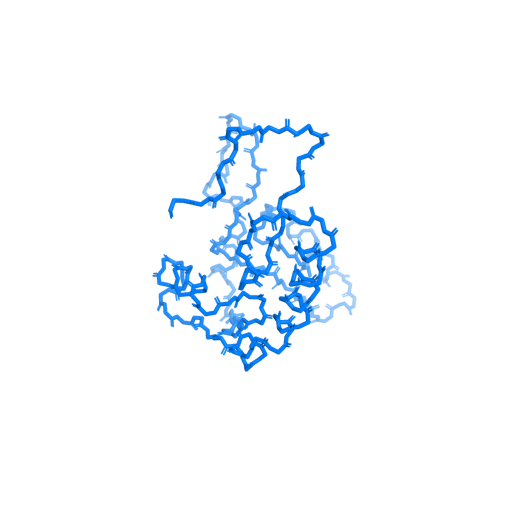95.00 88 LYS A C 1
ATOM 686 O O . LYS A 1 88 ? -11.318 -2.194 -4.428 1.00 95.00 88 LYS A O 1
ATOM 691 N N . LEU A 1 89 ? -10.794 -0.509 -3.038 1.00 95.88 89 LEU A N 1
ATOM 692 C CA . LEU A 1 89 ? -10.253 -1.348 -1.968 1.00 95.88 89 LEU A CA 1
ATOM 693 C C . LEU A 1 89 ? -11.400 -1.955 -1.145 1.00 95.88 89 LEU A C 1
ATOM 695 O O . LEU A 1 89 ? -12.375 -1.278 -0.826 1.00 95.88 89 LEU A O 1
ATOM 699 N N . ARG A 1 90 ? -11.295 -3.233 -0.793 1.00 95.88 90 ARG A N 1
ATOM 700 C CA . ARG A 1 90 ? -12.298 -3.982 -0.028 1.00 95.88 90 ARG A CA 1
ATOM 701 C C . ARG A 1 90 ? -11.674 -4.529 1.241 1.00 95.88 90 ARG A C 1
ATOM 703 O O . ARG A 1 90 ? -10.536 -4.983 1.222 1.00 95.88 90 ARG A O 1
ATOM 710 N N . ASP A 1 91 ? -12.438 -4.542 2.321 1.00 95.50 91 ASP A N 1
ATOM 711 C CA . ASP A 1 91 ? -11.990 -5.115 3.588 1.00 95.50 91 ASP A CA 1
ATOM 712 C C . ASP A 1 91 ? -12.272 -6.616 3.620 1.00 95.50 91 ASP A C 1
ATOM 714 O O . ASP A 1 91 ? -13.434 -7.025 3.462 1.00 95.50 91 ASP A O 1
ATOM 718 N N . GLY A 1 92 ? -11.227 -7.411 3.852 1.00 93.50 92 GLY A N 1
ATOM 719 C CA . GLY A 1 92 ? -11.337 -8.850 4.075 1.00 93.50 92 GLY A CA 1
ATOM 720 C C . GLY A 1 92 ? -12.116 -9.181 5.351 1.00 93.50 92 GLY A C 1
ATOM 721 O O . GLY A 1 92 ? -12.313 -8.337 6.227 1.00 93.50 92 GLY A O 1
ATOM 722 N N . SER A 1 93 ? -12.581 -10.422 5.482 1.00 89.62 93 SER A N 1
ATOM 723 C CA . SER A 1 93 ? -13.381 -10.849 6.643 1.00 89.62 93 SER A CA 1
ATOM 724 C C . SER A 1 93 ? -12.635 -10.693 7.974 1.00 89.62 93 SER A C 1
ATOM 726 O O . SER A 1 93 ? -13.237 -10.294 8.970 1.00 89.62 93 SER A O 1
ATOM 728 N N . THR A 1 94 ? -11.321 -10.925 7.974 1.00 86.31 94 THR A N 1
ATOM 729 C CA . THR A 1 94 ? -10.473 -10.911 9.176 1.00 86.31 94 THR A CA 1
ATOM 730 C C . THR A 1 94 ? -10.370 -9.546 9.850 1.00 86.31 94 THR A C 1
ATOM 732 O O . THR A 1 94 ? -10.172 -9.486 11.055 1.00 86.31 94 THR A O 1
ATOM 735 N N . VAL A 1 95 ? -10.515 -8.450 9.102 1.00 87.00 95 VAL A N 1
ATOM 736 C CA . VAL A 1 95 ? -10.426 -7.078 9.640 1.00 87.00 95 VAL A CA 1
ATOM 737 C C . VAL A 1 95 ? -11.782 -6.493 10.022 1.00 87.00 95 VAL A C 1
ATOM 739 O O . VAL A 1 95 ? -11.846 -5.466 10.696 1.00 87.00 95 VAL A O 1
ATOM 742 N N . ARG A 1 96 ? -12.876 -7.124 9.582 1.00 81.19 96 ARG A N 1
ATOM 743 C CA . ARG A 1 96 ? -14.241 -6.732 9.964 1.00 81.19 96 ARG A CA 1
ATOM 744 C C . ARG A 1 96 ? -14.587 -7.222 11.361 1.00 81.19 96 ARG A C 1
ATOM 746 O O . ARG A 1 96 ? -15.349 -6.565 12.065 1.00 81.19 96 ARG A O 1
ATOM 753 N N . ALA A 1 97 ? -14.034 -8.367 11.747 1.00 73.88 97 ALA A N 1
ATOM 754 C CA . ALA A 1 97 ? -14.180 -8.915 13.079 1.00 73.88 97 ALA A CA 1
ATOM 755 C C . ALA A 1 97 ? -13.052 -8.405 13.986 1.00 73.88 97 ALA A C 1
ATOM 757 O O . ALA A 1 97 ? -11.883 -8.382 13.612 1.00 73.88 97 ALA A O 1
ATOM 758 N N . ARG A 1 98 ? -13.407 -8.001 15.205 1.00 68.81 98 ARG A N 1
ATOM 759 C CA . ARG A 1 98 ? -12.475 -7.533 16.241 1.00 68.81 98 ARG A CA 1
ATOM 760 C C . ARG A 1 98 ? -12.178 -8.632 17.261 1.00 68.81 98 ARG A C 1
ATOM 762 O O . ARG A 1 98 ? -12.104 -8.376 18.457 1.00 68.81 98 ARG A O 1
ATOM 769 N N . GLU A 1 99 ? -12.032 -9.875 16.809 1.00 67.75 99 GLU A N 1
ATOM 770 C CA . GLU A 1 99 ? -11.846 -11.026 17.711 1.00 67.75 99 GLU A CA 1
ATOM 771 C C . GLU A 1 99 ? -10.609 -10.859 18.611 1.00 67.75 99 GLU A C 1
ATOM 773 O O . GLU A 1 99 ? -10.632 -11.220 19.786 1.00 67.75 99 GLU A O 1
ATOM 778 N N . HIS A 1 100 ? -9.560 -10.212 18.097 1.00 66.62 100 HIS A N 1
ATOM 779 C CA . HIS A 1 100 ? -8.351 -9.900 18.861 1.00 66.62 100 HIS A CA 1
ATOM 780 C C . HIS A 1 100 ? -8.473 -8.679 19.793 1.00 66.62 100 HIS A C 1
ATOM 782 O O . HIS A 1 100 ? -7.663 -8.552 20.717 1.00 66.62 100 HIS A O 1
ATOM 788 N N . ASP A 1 101 ? -9.471 -7.803 19.617 1.00 74.69 101 ASP A N 1
ATOM 789 C CA . ASP A 1 101 ? -9.661 -6.657 20.518 1.00 74.69 101 ASP A CA 1
ATOM 790 C C . ASP A 1 101 ? -10.111 -7.122 21.900 1.00 74.69 101 ASP A C 1
ATOM 792 O O . ASP A 1 101 ? -9.634 -6.589 22.896 1.00 74.69 101 ASP A O 1
ATOM 796 N N . ALA A 1 102 ? -10.954 -8.157 21.982 1.00 77.44 102 ALA A N 1
ATOM 797 C CA . ALA A 1 102 ? -11.465 -8.651 23.259 1.00 77.44 102 ALA A CA 1
ATOM 798 C C . ALA A 1 102 ? -10.333 -9.084 24.208 1.00 77.44 102 ALA A C 1
ATOM 800 O O . ALA A 1 102 ? -10.367 -8.786 25.401 1.00 77.44 102 ALA A O 1
ATOM 801 N N . GLY A 1 103 ? -9.292 -9.740 23.684 1.00 80.56 103 GLY A N 1
ATOM 802 C CA . GLY A 1 103 ? -8.116 -10.124 24.471 1.00 80.56 103 GLY A CA 1
ATOM 803 C C . GLY A 1 103 ? -7.353 -8.912 25.013 1.00 80.56 103 GLY A C 1
ATOM 804 O O . GLY A 1 103 ? -7.048 -8.851 26.206 1.00 80.56 103 GLY A O 1
ATOM 805 N N . SER A 1 104 ? -7.105 -7.922 24.154 1.00 80.44 104 SER A N 1
ATOM 806 C CA . SER A 1 104 ? -6.424 -6.678 24.527 1.00 80.44 104 SER A CA 1
ATOM 807 C C . SER A 1 104 ? -7.239 -5.859 25.532 1.00 80.44 104 SER A C 1
ATOM 809 O O . SER A 1 104 ? -6.710 -5.447 26.559 1.00 80.44 104 SER A O 1
ATOM 811 N N . GLN A 1 105 ? -8.541 -5.689 25.304 1.00 83.69 105 GLN A N 1
ATOM 812 C CA . GLN A 1 105 ? -9.458 -4.971 26.195 1.00 83.69 105 GLN A CA 1
ATOM 813 C C . GLN A 1 105 ? -9.575 -5.649 27.567 1.00 83.69 105 GLN A C 1
ATOM 815 O O . GLN A 1 105 ? -9.538 -4.979 28.599 1.00 83.69 105 GLN A O 1
ATOM 820 N N . ASN A 1 106 ? -9.625 -6.985 27.609 1.00 86.19 106 ASN A N 1
ATOM 821 C CA . ASN A 1 106 ? -9.611 -7.739 28.864 1.00 86.19 106 ASN A CA 1
ATOM 822 C C . ASN A 1 106 ? -8.297 -7.552 29.633 1.00 86.19 106 ASN A C 1
ATOM 824 O O . ASN A 1 106 ? -8.317 -7.361 30.850 1.00 86.19 106 ASN A O 1
ATOM 828 N N . PHE A 1 107 ? -7.156 -7.574 28.939 1.00 84.88 107 PHE A N 1
ATOM 829 C CA . PHE A 1 107 ? -5.862 -7.260 29.543 1.00 84.88 107 PHE A CA 1
ATOM 830 C C . PHE A 1 107 ? -5.844 -5.837 30.124 1.00 84.88 107 PHE A C 1
ATOM 832 O O . PHE A 1 107 ? -5.416 -5.644 31.262 1.00 84.88 107 PHE A O 1
ATOM 839 N N . LEU A 1 108 ? -6.375 -4.853 29.394 1.00 85.00 108 LEU A N 1
ATOM 840 C CA . LEU A 1 108 ? -6.477 -3.465 29.850 1.00 85.00 108 LEU A CA 1
ATOM 841 C C . LEU A 1 108 ? -7.379 -3.306 31.070 1.00 85.00 108 LEU A C 1
ATOM 843 O O . LEU A 1 108 ? -7.014 -2.596 32.004 1.00 85.00 108 LEU A O 1
ATOM 847 N N . ALA A 1 109 ? -8.522 -3.989 31.098 1.00 84.69 109 ALA A N 1
ATOM 848 C CA . ALA A 1 109 ? -9.426 -3.990 32.244 1.00 84.69 109 ALA A CA 1
ATOM 849 C C . ALA A 1 109 ? -8.756 -4.565 33.502 1.00 84.69 109 ALA A C 1
ATOM 851 O O . ALA A 1 109 ? -8.866 -4.003 34.598 1.00 84.69 109 ALA A O 1
ATOM 852 N N . GLN A 1 110 ? -7.998 -5.655 33.344 1.00 87.19 110 GLN A N 1
ATOM 853 C CA . GLN A 1 110 ? -7.207 -6.232 34.430 1.00 87.19 110 GLN A CA 1
ATOM 854 C C . GLN A 1 110 ? -6.087 -5.289 34.885 1.00 87.19 110 GLN A C 1
ATOM 856 O O . GLN A 1 110 ? -5.871 -5.130 36.088 1.00 87.19 110 GLN A O 1
ATOM 861 N N . LEU A 1 111 ? -5.391 -4.642 33.945 1.00 85.25 111 LEU A N 1
ATOM 862 C CA . LEU A 1 111 ? -4.333 -3.683 34.246 1.00 85.25 111 LEU A CA 1
ATOM 863 C C . LEU A 1 111 ? -4.877 -2.474 35.015 1.00 85.25 111 LEU A C 1
ATOM 865 O O . LEU A 1 111 ? -4.326 -2.150 36.062 1.00 85.25 111 LEU A O 1
ATOM 869 N N . ALA A 1 112 ? -5.981 -1.874 34.555 1.00 83.12 112 ALA A N 1
ATOM 870 C CA . ALA A 1 112 ? -6.638 -0.736 35.204 1.00 83.12 112 ALA A CA 1
ATOM 871 C C . ALA A 1 112 ? -7.028 -1.057 36.654 1.00 83.12 112 ALA A C 1
ATOM 873 O O . ALA A 1 112 ? -6.798 -0.259 37.566 1.00 83.12 112 ALA A O 1
ATOM 874 N N . THR A 1 113 ? -7.547 -2.270 36.877 1.00 86.12 113 THR A N 1
ATOM 875 C CA . THR A 1 113 ? -7.916 -2.763 38.209 1.00 86.12 113 THR A CA 1
ATOM 876 C C . THR A 1 113 ? -6.687 -2.908 39.111 1.00 86.12 113 THR A C 1
ATOM 878 O O . THR A 1 113 ? -6.705 -2.462 40.258 1.00 86.12 113 THR A O 1
ATOM 881 N N . ARG A 1 114 ? -5.591 -3.491 38.603 1.00 86.19 114 ARG A N 1
ATOM 882 C CA . ARG A 1 114 ? -4.339 -3.673 39.363 1.00 86.19 114 ARG A CA 1
ATOM 883 C C . ARG A 1 114 ? -3.637 -2.351 39.669 1.00 86.19 114 ARG A C 1
ATOM 885 O O . ARG A 1 114 ? -3.124 -2.178 40.770 1.00 86.19 114 ARG A O 1
ATOM 892 N N . SER A 1 115 ? -3.610 -1.426 38.712 1.00 82.69 115 SER A N 1
ATOM 893 C CA . SER A 1 115 ? -2.905 -0.148 38.833 1.00 82.69 115 SER A CA 1
ATOM 894 C C . SER A 1 115 ? -3.742 0.955 39.487 1.00 82.69 115 SER A C 1
ATOM 896 O O . SER A 1 115 ? -3.228 2.053 39.706 1.00 82.69 115 SER A O 1
ATOM 898 N N . LYS A 1 116 ? -5.028 0.696 39.779 1.00 81.75 116 LYS A N 1
ATOM 899 C CA . LYS A 1 116 ? -6.001 1.686 40.278 1.00 81.75 116 LYS A CA 1
ATOM 900 C C . LYS A 1 116 ? -6.033 2.958 39.422 1.00 81.75 116 LYS A C 1
ATOM 902 O O . LYS A 1 116 ? -6.188 4.063 39.936 1.00 81.75 116 LYS A O 1
ATOM 907 N N . THR A 1 117 ? -5.806 2.814 38.118 1.00 72.75 117 THR A N 1
ATOM 908 C CA . THR A 1 117 ? -5.741 3.937 37.178 1.00 72.75 117 THR A CA 1
ATOM 909 C C . THR A 1 117 ? -7.020 3.974 36.357 1.00 72.75 117 THR A C 1
ATOM 911 O O . THR A 1 117 ? -7.474 2.944 35.868 1.00 72.75 117 THR A O 1
ATOM 914 N N . LEU A 1 118 ? -7.594 5.164 36.194 1.00 69.44 118 LEU A N 1
ATOM 915 C CA . LEU A 1 118 ? -8.762 5.378 35.348 1.00 69.44 118 LEU A CA 1
ATOM 916 C C . LEU A 1 118 ? -8.290 5.625 33.914 1.00 69.44 118 LEU A C 1
ATOM 918 O O . LEU A 1 118 ? -7.775 6.695 33.604 1.00 69.44 118 LEU A O 1
ATOM 922 N N . PHE A 1 119 ? -8.445 4.630 33.047 1.00 73.44 119 PHE A N 1
ATOM 923 C CA . PHE A 1 119 ? -8.294 4.796 31.604 1.00 73.44 119 PHE A CA 1
ATOM 924 C C . PHE A 1 119 ? -9.355 3.983 30.867 1.00 73.44 119 PHE A C 1
ATOM 926 O O . PHE A 1 119 ? -9.900 3.017 31.402 1.00 73.44 119 PHE A O 1
ATOM 933 N N . ASN A 1 120 ? -9.672 4.399 29.641 1.00 74.75 120 ASN A N 1
ATOM 934 C CA . ASN A 1 120 ? -10.664 3.726 28.814 1.00 74.75 120 ASN A CA 1
ATOM 935 C C . ASN A 1 120 ? -10.179 2.309 28.467 1.00 74.75 120 ASN A C 1
ATOM 937 O O . ASN A 1 120 ? -9.189 2.150 27.760 1.00 74.75 120 ASN A O 1
ATOM 941 N N . THR A 1 121 ? -10.877 1.286 28.953 1.00 74.56 121 THR A N 1
ATOM 942 C CA . THR A 1 121 ? -10.540 -0.130 28.738 1.00 74.56 121 THR A CA 1
ATOM 943 C C . THR A 1 121 ? -11.088 -0.688 27.425 1.00 74.56 121 THR A C 1
ATOM 945 O O . THR A 1 121 ? -10.714 -1.789 27.037 1.00 74.56 121 THR A O 1
ATOM 948 N N . ALA A 1 122 ? -11.930 0.071 26.713 1.00 75.12 122 ALA A N 1
ATOM 949 C CA . ALA A 1 122 ? -12.461 -0.294 25.399 1.00 75.12 122 ALA A CA 1
ATOM 950 C C . ALA A 1 122 ? -11.497 0.036 24.241 1.00 75.12 122 ALA A C 1
ATOM 952 O O . ALA A 1 122 ? -11.798 -0.248 23.080 1.00 75.12 122 ALA A O 1
ATOM 953 N N . THR A 1 123 ? -10.342 0.639 24.532 1.00 70.94 123 THR A N 1
ATOM 954 C CA . THR A 1 123 ? -9.299 0.895 23.531 1.00 70.94 123 THR A CA 1
ATOM 955 C C . THR A 1 123 ? -8.475 -0.362 23.233 1.00 70.94 123 THR A C 1
ATOM 957 O O . THR A 1 123 ? -8.441 -1.294 24.027 1.00 70.94 123 THR A O 1
ATOM 960 N N . SER A 1 124 ? -7.766 -0.364 22.105 1.00 71.12 124 SER A N 1
ATOM 961 C CA . SER A 1 124 ? -6.768 -1.391 21.756 1.00 71.12 124 SER A CA 1
ATOM 962 C C . SER A 1 124 ? -5.336 -0.835 21.802 1.00 71.12 124 SER A C 1
ATOM 964 O O . SER A 1 124 ? -4.410 -1.454 21.285 1.00 71.12 124 SER A O 1
ATOM 966 N N . SER A 1 125 ? -5.135 0.348 22.396 1.00 71.31 125 SER A N 1
ATOM 967 C CA . SER A 1 125 ? -3.839 1.036 22.457 1.00 71.31 125 SER A CA 1
ATOM 968 C C . SER A 1 125 ? -3.520 1.568 23.855 1.00 71.31 125 SER A C 1
ATOM 970 O O . SER A 1 125 ? -4.376 2.179 24.491 1.00 71.31 125 SER A O 1
ATOM 972 N N . ILE A 1 126 ? -2.264 1.425 24.287 1.00 72.88 126 ILE A N 1
ATOM 973 C CA . ILE A 1 126 ? -1.730 2.017 25.523 1.00 72.88 126 ILE A CA 1
ATOM 974 C C . ILE A 1 126 ? -0.625 2.997 25.150 1.00 72.88 126 ILE A C 1
ATOM 976 O O . ILE A 1 126 ? 0.243 2.663 24.345 1.00 72.88 126 ILE A O 1
ATOM 980 N N . ILE A 1 127 ? -0.610 4.168 25.784 1.00 72.50 127 ILE A N 1
ATOM 981 C CA . ILE A 1 127 ? 0.580 5.017 25.837 1.00 72.50 127 ILE A CA 1
ATOM 982 C C . ILE A 1 127 ? 1.159 4.916 27.241 1.00 72.50 127 ILE A C 1
ATOM 984 O O . ILE A 1 127 ? 0.489 5.231 28.223 1.00 72.50 127 ILE A O 1
ATOM 988 N N . ILE A 1 128 ? 2.405 4.457 27.328 1.00 72.56 128 ILE A N 1
ATOM 989 C CA . ILE A 1 128 ? 3.151 4.379 28.581 1.00 72.56 128 ILE A CA 1
ATOM 990 C C . ILE A 1 128 ? 4.109 5.565 28.603 1.00 72.56 128 ILE A C 1
ATOM 992 O O . ILE A 1 128 ? 5.035 5.635 27.798 1.00 72.56 128 ILE A O 1
ATOM 996 N N . SER A 1 129 ? 3.876 6.501 29.519 1.00 70.00 129 SER A N 1
ATOM 997 C CA . SER A 1 129 ? 4.854 7.542 29.830 1.00 70.00 129 SER A CA 1
ATOM 998 C C . SER A 1 129 ? 5.864 6.998 30.835 1.00 70.00 129 SER A C 1
ATOM 1000 O O . SER A 1 129 ? 5.479 6.365 31.818 1.00 70.00 129 SER A O 1
ATOM 1002 N N . LEU A 1 130 ? 7.151 7.265 30.604 1.00 76.38 130 LEU A N 1
ATOM 1003 C CA . LEU A 1 130 ? 8.213 6.956 31.568 1.00 76.38 130 LEU A CA 1
ATOM 1004 C C . LEU A 1 130 ? 8.127 7.853 32.814 1.00 76.38 130 LEU A C 1
ATOM 1006 O O . LEU A 1 130 ? 8.559 7.454 33.892 1.00 76.38 130 LEU A O 1
ATOM 1010 N N . GLU A 1 131 ? 7.523 9.036 32.680 1.00 79.19 131 GLU A N 1
ATOM 1011 C CA . GLU A 1 131 ? 7.290 9.975 33.776 1.00 79.19 131 GLU A CA 1
ATOM 1012 C C . GLU A 1 131 ? 5.801 10.082 34.102 1.00 79.19 131 GLU A C 1
ATOM 1014 O O . GLU A 1 131 ? 4.949 10.225 33.217 1.00 79.19 131 GLU A O 1
ATOM 1019 N N . ARG A 1 132 ? 5.469 10.057 35.394 1.00 67.50 132 ARG A N 1
ATOM 1020 C CA . ARG A 1 132 ? 4.094 10.255 35.850 1.00 67.50 132 ARG A CA 1
ATOM 1021 C C . ARG A 1 132 ? 3.726 11.735 35.733 1.00 67.50 132 ARG A C 1
ATOM 1023 O O . ARG A 1 132 ? 4.148 12.540 36.556 1.00 67.50 132 ARG A O 1
ATOM 1030 N N . ARG A 1 133 ? 2.897 12.072 34.747 1.00 72.81 133 ARG A N 1
ATOM 1031 C CA . ARG A 1 133 ? 2.318 13.410 34.570 1.00 72.81 133 ARG A CA 1
ATOM 1032 C C . ARG A 1 133 ? 0.860 13.432 35.015 1.00 72.81 133 ARG A C 1
ATOM 1034 O O . ARG A 1 133 ? 0.047 12.671 34.500 1.00 72.81 133 ARG A O 1
ATOM 1041 N N . ALA A 1 134 ? 0.549 14.264 36.009 1.00 70.06 134 ALA A N 1
ATOM 1042 C CA . ALA A 1 134 ? -0.802 14.401 36.563 1.00 70.06 134 ALA A CA 1
ATOM 1043 C C . ALA A 1 134 ? -1.757 15.175 35.630 1.00 70.06 134 ALA A C 1
ATOM 1045 O O . ALA A 1 134 ? -2.971 15.077 35.767 1.00 70.06 134 ALA A O 1
ATOM 1046 N N . ASP A 1 135 ? -1.197 15.918 34.681 1.00 76.06 135 ASP A N 1
ATOM 1047 C CA . ASP A 1 135 ? -1.849 16.780 33.696 1.00 76.06 135 ASP A CA 1
ATOM 1048 C C . ASP A 1 135 ? -2.099 16.091 32.342 1.00 76.06 135 ASP A C 1
ATOM 1050 O O . ASP A 1 135 ? -2.706 16.677 31.450 1.00 76.06 135 ASP A O 1
ATOM 1054 N N . PHE A 1 136 ? -1.649 14.846 32.157 1.00 68.56 136 PHE A N 1
ATOM 1055 C CA . PHE A 1 136 ? -1.822 14.140 30.889 1.00 68.56 136 PHE A CA 1
ATOM 1056 C C . PHE A 1 136 ? -3.256 13.628 30.722 1.00 68.56 136 PHE A C 1
ATOM 1058 O O . PHE A 1 136 ? -3.768 12.905 31.579 1.00 68.56 136 PHE A O 1
ATOM 1065 N N . HIS A 1 137 ? -3.907 13.975 29.612 1.00 58.94 137 HIS A N 1
ATOM 1066 C CA . HIS A 1 137 ? -5.232 13.477 29.231 1.00 58.94 137 HIS A CA 1
ATOM 1067 C C . HIS A 1 137 ? -5.131 12.848 27.834 1.00 58.94 137 HIS A C 1
ATOM 1069 O O . HIS A 1 137 ? -4.613 13.468 26.905 1.00 58.94 137 HIS A O 1
ATOM 1075 N N . PHE A 1 138 ? -5.574 11.595 27.691 1.00 50.84 138 PHE A N 1
ATOM 1076 C CA . PHE A 1 138 ? -5.494 10.856 26.429 1.00 50.84 138 PHE A CA 1
ATOM 1077 C C . PHE A 1 138 ? -6.815 10.936 25.662 1.00 50.84 138 PHE A C 1
ATOM 1079 O O . PHE A 1 138 ? -7.794 10.324 26.081 1.00 50.84 138 PHE A O 1
ATOM 1086 N N . GLY A 1 139 ? -6.799 11.623 24.517 1.00 51.31 139 GLY A N 1
ATOM 1087 C CA . GLY A 1 139 ? -7.968 11.793 23.650 1.00 51.31 139 GLY A CA 1
ATOM 1088 C C . GLY A 1 139 ? -8.961 12.823 24.196 1.00 51.31 139 GLY A C 1
ATOM 1089 O O . GLY A 1 139 ? -9.318 12.790 25.370 1.00 51.31 139 GLY A O 1
ATOM 1090 N N . SER A 1 140 ? -9.362 13.758 23.333 1.00 36.91 140 SER A N 1
ATOM 1091 C CA . SER A 1 140 ? -10.481 14.688 23.542 1.00 36.91 140 SER A CA 1
ATOM 1092 C C . SER A 1 140 ? -11.824 13.980 23.430 1.00 36.91 140 SER A C 1
ATOM 1094 O O . SER A 1 140 ? -11.944 13.193 22.459 1.00 36.91 140 SER A O 1
#

Sequence (140 aa):
MAESSQMTEARAVHPIVLAAQSRLDRVLIIGDPKQLPAAIFSLRNIFTEYGKMERLISAVLRLITLAEQYRMHPSISSIINSTIYNGKLRDGSTVRAREHDAGSQNFLAQLATRSKTLFNTATSSIIISLERRADFHFGS